Protein AF-A0A3C0BF32-F1 (afdb_monomer_lite)

pLDDT: mean 96.32, std 3.52, range [63.53, 98.88]

Radius of gyration: 16.9 Å; chains: 1; bounding box: 41×37×44 Å

Secondary structure (DSSP, 8-state):
---SS--------TT--HHHHHHHHHHHHHHHHHHHHSSSEEEETTEEEE-PSSPEEEEHHHHHHHHH----TT--HHHHHHHHHHHT----TT--HHHHHHHHHHHHTGGG--S-EEEE--BGGG-TTSPBPSS-TTBBS-EEEE-

Sequence (147 aa):
THNPEFTVMEIYVAYKDYFWMMDFTEEMLERVALGLHHKTDLKVGDKMIDFKRPFRRLTMIDAIRDYAGVDITGKSEDELREICRQQGVDTDPSMGKGKLIDALFGEKCEDHLIQPTFIYDYPIEMSPLCKRHRSNPELTERFELFV

Foldseek 3Di:
DDDPDDDDDDDDDPPDFLVVVLVVVLVVQQCVCCVPPVAQFDDDPNDTEGSDDDAAEDELQRLCCVFVVDGCPPDAQVRLVVSCVVSVFDDDPPDHPQNSSVSSCVVGGQVVQRYWYKHFFGACVVCVPFDQDPPDNRTGRDIDIHD

Structure (mmCIF, N/CA/C/O backbone):
data_AF-A0A3C0BF32-F1
#
_entry.id   AF-A0A3C0BF32-F1
#
loop_
_atom_site.group_PDB
_atom_site.id
_atom_site.type_symbol
_atom_site.label_atom_id
_atom_site.label_alt_id
_atom_site.label_comp_id
_atom_site.label_asym_id
_atom_site.label_entity_id
_atom_site.label_seq_id
_atom_site.pdbx_PDB_ins_code
_atom_site.Cartn_x
_atom_site.Cartn_y
_atom_site.Cartn_z
_atom_site.occupancy
_atom_site.B_iso_or_equiv
_atom_site.auth_seq_id
_atom_site.auth_comp_id
_atom_site.auth_asym_id
_atom_site.auth_atom_id
_atom_site.pdbx_PDB_model_num
ATOM 1 N N . THR A 1 1 ? 0.205 -19.029 -2.542 1.00 63.53 1 THR A N 1
ATOM 2 C CA . THR A 1 1 ? 1.500 -18.742 -3.202 1.00 63.53 1 THR A CA 1
ATOM 3 C C . THR A 1 1 ? 2.653 -18.585 -2.210 1.00 63.53 1 THR A C 1
ATOM 5 O O . THR A 1 1 ? 3.669 -18.005 -2.563 1.00 63.53 1 THR A O 1
ATOM 8 N N . HIS A 1 2 ? 2.570 -19.140 -0.994 1.00 86.25 2 HIS A N 1
ATOM 9 C CA . HIS A 1 2 ? 3.580 -18.896 0.041 1.00 86.25 2 HIS A CA 1
ATOM 10 C C . HIS A 1 2 ? 4.629 -20.011 0.077 1.00 86.25 2 HIS A C 1
ATOM 12 O O . HIS A 1 2 ? 4.278 -21.185 0.184 1.00 86.25 2 HIS A O 1
ATOM 18 N N . ASN A 1 3 ? 5.902 -19.625 -0.006 1.00 92.25 3 ASN A N 1
ATOM 19 C CA . ASN A 1 3 ? 7.060 -20.482 0.230 1.00 92.25 3 ASN A CA 1
ATOM 20 C C . ASN A 1 3 ? 7.777 -19.953 1.487 1.00 92.25 3 ASN A C 1
ATOM 22 O O . ASN A 1 3 ? 7.962 -18.736 1.564 1.00 92.25 3 ASN A O 1
ATOM 26 N N . PRO A 1 4 ? 8.167 -20.798 2.465 1.00 95.19 4 PRO A N 1
ATOM 27 C CA . PRO A 1 4 ? 8.899 -20.338 3.649 1.00 95.19 4 PRO A CA 1
ATOM 28 C C . PRO A 1 4 ? 10.171 -19.545 3.327 1.00 95.19 4 PRO A C 1
ATOM 30 O O . PRO A 1 4 ? 10.575 -18.688 4.106 1.00 95.19 4 PRO A O 1
ATOM 33 N N . GLU A 1 5 ? 10.770 -19.808 2.166 1.00 95.81 5 GLU A N 1
ATOM 34 C CA . GLU A 1 5 ? 11.909 -19.066 1.636 1.00 95.81 5 GLU A CA 1
ATOM 35 C C . GLU A 1 5 ? 11.504 -18.320 0.360 1.00 95.81 5 GLU A C 1
ATOM 37 O O . GLU A 1 5 ? 10.971 -18.904 -0.589 1.00 95.81 5 GLU A O 1
ATOM 42 N N . PHE A 1 6 ? 11.770 -17.017 0.329 1.00 96.81 6 PHE A N 1
ATOM 43 C CA . PHE A 1 6 ? 11.495 -16.141 -0.805 1.00 96.81 6 PHE A CA 1
ATOM 44 C C . PHE A 1 6 ? 12.542 -15.024 -0.877 1.00 96.81 6 PHE A C 1
ATOM 46 O O . PHE A 1 6 ? 13.264 -14.761 0.085 1.00 96.81 6 PHE A O 1
ATOM 53 N N . THR A 1 7 ? 12.660 -14.385 -2.040 1.00 96.62 7 THR A N 1
ATOM 54 C CA . THR A 1 7 ? 13.632 -13.309 -2.277 1.00 96.62 7 THR A CA 1
ATOM 55 C C . THR A 1 7 ? 12.942 -11.953 -2.224 1.00 96.62 7 THR A C 1
ATOM 57 O O . THR A 1 7 ? 11.918 -11.756 -2.872 1.00 96.62 7 THR A O 1
ATOM 60 N N . VAL A 1 8 ? 13.532 -11.012 -1.483 1.00 97.31 8 VAL A N 1
ATOM 61 C CA . VAL A 1 8 ? 13.039 -9.637 -1.323 1.00 97.31 8 VAL A CA 1
ATOM 62 C C . VAL A 1 8 ? 14.156 -8.652 -1.648 1.00 97.31 8 VAL A C 1
ATOM 64 O O . VAL A 1 8 ? 15.323 -8.907 -1.350 1.00 97.31 8 VAL A O 1
ATOM 67 N N . MET A 1 9 ? 13.789 -7.519 -2.245 1.00 96.69 9 MET A N 1
ATOM 68 C CA . MET A 1 9 ? 14.656 -6.351 -2.372 1.00 96.69 9 MET A CA 1
ATOM 69 C C . MET A 1 9 ? 14.246 -5.308 -1.329 1.00 96.69 9 MET A C 1
ATOM 71 O O . MET A 1 9 ? 13.112 -4.837 -1.350 1.00 96.69 9 MET A O 1
ATOM 75 N N . GLU A 1 10 ? 15.181 -4.903 -0.470 1.00 97.75 10 GLU A N 1
ATOM 76 C CA . GLU A 1 10 ? 15.019 -3.743 0.411 1.00 97.75 10 GLU A CA 1
ATOM 77 C C . GLU A 1 10 ? 15.901 -2.581 -0.061 1.00 97.75 10 GLU A C 1
ATOM 79 O O . GLU A 1 10 ? 17.057 -2.774 -0.444 1.00 97.75 10 GLU A O 1
ATOM 84 N N . ILE A 1 11 ? 15.363 -1.360 -0.018 1.00 97.69 11 ILE A N 1
ATOM 85 C CA . ILE A 1 11 ? 16.078 -0.132 -0.376 1.00 97.69 11 ILE A CA 1
ATOM 86 C C . ILE A 1 11 ? 15.731 0.991 0.602 1.00 97.69 11 ILE A C 1
ATOM 88 O O . ILE A 1 11 ? 14.575 1.188 0.964 1.00 97.69 11 ILE A O 1
ATOM 92 N N . TYR A 1 12 ? 16.748 1.762 0.991 1.00 97.75 12 TYR A N 1
ATOM 93 C CA . TYR A 1 12 ? 16.612 2.947 1.834 1.00 97.75 12 TYR A CA 1
ATOM 94 C C . TYR A 1 12 ? 17.346 4.115 1.182 1.00 97.75 12 TYR A C 1
ATOM 96 O O . TYR A 1 12 ? 18.502 3.983 0.778 1.00 97.75 12 TYR A O 1
ATOM 104 N N . VAL A 1 13 ? 16.691 5.275 1.098 1.00 98.19 13 VAL A N 1
ATOM 105 C CA . VAL A 1 13 ? 17.282 6.487 0.517 1.00 98.19 13 VAL A CA 1
ATOM 106 C C . VAL A 1 13 ? 17.069 7.654 1.469 1.00 98.19 13 VAL A C 1
ATOM 108 O O . VAL A 1 13 ? 15.939 8.042 1.763 1.00 98.19 13 VAL A O 1
ATOM 111 N N . ALA A 1 14 ? 18.170 8.221 1.960 1.00 98.25 14 ALA A N 1
ATOM 112 C CA . ALA A 1 14 ? 18.123 9.379 2.842 1.00 98.25 14 ALA A CA 1
ATOM 113 C C . ALA A 1 14 ? 17.481 10.589 2.140 1.00 98.25 14 ALA A C 1
ATOM 115 O O . ALA A 1 14 ? 17.653 10.793 0.937 1.00 98.25 14 ALA A O 1
ATOM 116 N N . TYR A 1 15 ? 16.781 11.419 2.917 1.00 97.44 15 TYR A N 1
ATOM 117 C CA . TYR A 1 15 ? 16.129 12.655 2.456 1.00 97.44 15 TYR A CA 1
ATOM 118 C C . TYR A 1 15 ? 15.003 12.459 1.424 1.00 97.44 15 TYR A C 1
ATOM 120 O O . TYR A 1 15 ? 14.650 13.408 0.722 1.00 97.44 15 TYR A O 1
ATOM 128 N N . LYS A 1 16 ? 14.436 11.250 1.324 1.00 98.12 16 LYS A N 1
ATOM 129 C CA . LYS A 1 16 ? 13.292 10.926 0.460 1.00 98.12 1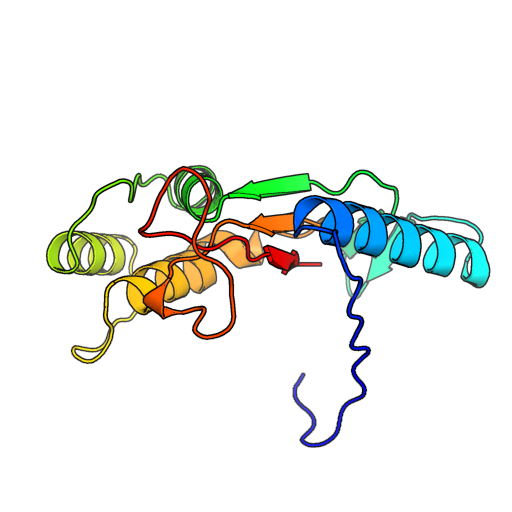6 LYS A CA 1
ATOM 130 C C . LYS A 1 16 ? 12.085 10.482 1.279 1.00 98.12 16 LYS A C 1
ATOM 132 O O . LYS A 1 16 ? 12.237 10.007 2.402 1.00 98.12 16 LYS A O 1
ATOM 137 N N . ASP A 1 17 ? 10.897 10.679 0.716 1.00 97.81 17 ASP A N 1
ATOM 138 C CA . ASP A 1 17 ? 9.627 10.248 1.296 1.00 97.81 17 ASP A CA 1
ATOM 139 C C . ASP A 1 17 ? 8.981 9.129 0.465 1.00 97.81 17 ASP A C 1
ATOM 141 O O . ASP A 1 17 ? 9.535 8.647 -0.527 1.00 97.81 17 ASP A O 1
ATOM 145 N N . TYR A 1 18 ? 7.809 8.684 0.910 1.00 98.06 18 TYR A N 1
ATOM 146 C CA . TYR A 1 18 ? 7.085 7.578 0.298 1.00 98.06 18 TYR A CA 1
ATOM 147 C C . TYR A 1 18 ? 6.582 7.883 -1.122 1.00 98.06 18 TYR A C 1
ATOM 149 O O . TYR A 1 18 ? 6.490 6.964 -1.929 1.00 98.06 18 TYR A O 1
ATOM 157 N N . PHE A 1 19 ? 6.335 9.153 -1.473 1.00 98.31 19 PHE A N 1
ATOM 158 C CA . PHE A 1 19 ? 6.003 9.533 -2.849 1.00 98.31 19 PHE A CA 1
ATOM 159 C C . PHE A 1 19 ? 7.177 9.291 -3.786 1.00 98.31 19 PHE A C 1
ATOM 161 O O . PHE A 1 19 ? 7.000 8.682 -4.838 1.00 98.31 19 PHE A O 1
ATOM 168 N N . TRP A 1 20 ? 8.385 9.675 -3.368 1.00 98.56 20 TRP A N 1
ATOM 169 C CA . TRP A 1 20 ? 9.586 9.351 -4.133 1.00 98.56 20 TRP A CA 1
ATOM 170 C C . TRP A 1 20 ? 9.790 7.834 -4.253 1.00 98.56 20 TRP A C 1
ATOM 172 O O . TRP A 1 20 ? 10.214 7.359 -5.301 1.00 98.56 20 TRP A O 1
ATOM 182 N N . MET A 1 21 ? 9.478 7.060 -3.206 1.00 98.56 21 MET A N 1
ATOM 183 C CA . MET A 1 21 ? 9.554 5.593 -3.272 1.00 98.56 21 MET A CA 1
ATOM 184 C C . MET A 1 21 ? 8.533 4.980 -4.230 1.00 98.56 21 MET A C 1
ATOM 186 O O . MET A 1 21 ? 8.868 4.009 -4.909 1.00 98.56 21 MET A O 1
ATOM 190 N N . MET A 1 22 ? 7.329 5.547 -4.338 1.00 98.75 22 MET A N 1
ATOM 191 C CA . MET A 1 22 ? 6.353 5.144 -5.354 1.00 98.75 22 MET A CA 1
ATOM 192 C C . MET A 1 22 ? 6.868 5.463 -6.765 1.00 98.75 22 MET A C 1
ATOM 194 O O . MET A 1 22 ? 6.881 4.564 -7.604 1.00 98.75 22 MET A O 1
ATOM 198 N N . ASP A 1 23 ? 7.387 6.680 -6.999 1.00 98.75 23 ASP A N 1
ATOM 199 C CA . ASP A 1 23 ? 7.994 7.079 -8.286 1.00 98.75 23 ASP A CA 1
ATOM 200 C C . ASP A 1 23 ? 9.158 6.142 -8.677 1.00 98.75 23 ASP A C 1
ATOM 202 O O . ASP A 1 23 ? 9.280 5.704 -9.822 1.00 98.75 23 ASP A O 1
ATOM 206 N N . PHE A 1 24 ? 10.024 5.812 -7.711 1.00 98.62 24 PHE A N 1
ATOM 207 C CA . PHE A 1 24 ? 11.148 4.899 -7.912 1.00 98.62 24 PHE A CA 1
ATOM 208 C C . PHE A 1 24 ? 10.671 3.486 -8.261 1.00 98.62 24 PHE A C 1
ATOM 210 O O . PHE A 1 24 ? 11.195 2.870 -9.190 1.00 98.62 24 PHE A O 1
ATOM 217 N N . THR A 1 25 ? 9.680 2.975 -7.527 1.00 98.62 25 THR A N 1
ATOM 218 C CA . THR A 1 25 ? 9.146 1.621 -7.719 1.00 98.62 25 THR A CA 1
ATOM 219 C C . THR A 1 25 ? 8.530 1.454 -9.106 1.00 98.62 25 THR A C 1
ATOM 221 O O . THR A 1 25 ? 8.871 0.500 -9.805 1.00 98.62 25 THR A O 1
ATOM 224 N N . GLU A 1 26 ? 7.668 2.381 -9.536 1.00 98.69 26 GLU A N 1
ATOM 225 C CA . GLU A 1 26 ? 7.014 2.286 -10.850 1.00 98.69 26 GLU A CA 1
ATOM 226 C C . GLU A 1 26 ? 8.007 2.456 -12.008 1.00 98.69 26 GLU A C 1
ATOM 228 O O . GLU A 1 26 ? 7.930 1.730 -12.997 1.00 98.69 26 GLU A O 1
ATOM 233 N N . GLU A 1 27 ? 9.000 3.344 -11.873 1.00 98.75 27 GLU A N 1
ATOM 234 C CA . GLU A 1 27 ? 10.057 3.486 -12.877 1.00 98.75 27 GLU A CA 1
ATOM 235 C C . GLU A 1 27 ? 10.935 2.232 -12.971 1.00 98.75 27 GLU A C 1
ATOM 237 O O . GLU A 1 27 ? 11.309 1.812 -14.068 1.00 98.75 27 GLU A O 1
ATOM 242 N N . MET A 1 28 ? 11.276 1.627 -11.832 1.00 98.56 28 MET A N 1
ATOM 243 C CA . MET A 1 28 ? 12.075 0.406 -11.790 1.00 98.56 28 MET A CA 1
ATOM 244 C C . MET A 1 28 ? 11.339 -0.755 -12.469 1.00 98.56 28 MET A C 1
ATOM 246 O O . MET A 1 28 ? 11.923 -1.413 -13.332 1.00 98.56 28 MET A O 1
ATOM 250 N N . LEU A 1 29 ? 10.055 -0.956 -12.160 1.00 98.44 29 LEU A N 1
ATOM 251 C CA . LEU A 1 29 ? 9.245 -2.019 -12.761 1.00 98.44 29 LEU A CA 1
ATOM 252 C C . LEU A 1 29 ? 9.029 -1.811 -14.268 1.00 98.44 29 LEU A C 1
ATOM 254 O O . LEU A 1 29 ? 9.216 -2.755 -15.038 1.00 98.44 29 LEU A O 1
ATOM 258 N N . GLU A 1 30 ? 8.736 -0.582 -14.710 1.00 98.69 30 GLU A N 1
ATOM 259 C CA . GLU A 1 30 ? 8.630 -0.245 -16.138 1.00 98.69 30 GLU A CA 1
ATOM 260 C C . GLU A 1 30 ? 9.936 -0.569 -16.884 1.00 98.69 30 GLU A C 1
ATOM 262 O O . GLU A 1 30 ? 9.926 -1.205 -17.943 1.00 98.69 30 GLU A O 1
ATOM 267 N N . ARG A 1 31 ? 11.089 -0.179 -16.321 1.00 98.69 31 ARG A N 1
ATOM 268 C CA . ARG A 1 31 ? 12.405 -0.443 -16.924 1.00 98.69 31 ARG A CA 1
ATOM 269 C C . ARG A 1 31 ? 12.724 -1.931 -17.005 1.00 98.69 31 ARG A C 1
ATOM 271 O O . ARG A 1 31 ? 13.306 -2.356 -18.002 1.00 98.69 31 ARG A O 1
ATOM 278 N N . VAL A 1 32 ? 12.359 -2.720 -15.995 1.00 98.38 32 VAL A N 1
ATOM 279 C CA . VAL A 1 32 ? 12.535 -4.181 -16.023 1.00 98.38 32 VAL A CA 1
ATOM 280 C C . VAL A 1 32 ? 11.672 -4.801 -17.123 1.00 98.38 32 VAL A C 1
ATOM 282 O O . VAL A 1 32 ? 12.189 -5.583 -17.923 1.00 98.38 32 VAL A O 1
ATOM 285 N N . ALA A 1 33 ? 10.399 -4.405 -17.230 1.00 98.50 33 ALA A N 1
ATOM 286 C CA . ALA A 1 33 ? 9.505 -4.882 -18.285 1.00 98.50 33 ALA A CA 1
ATOM 287 C C . ALA A 1 33 ? 10.056 -4.556 -19.685 1.00 98.50 33 ALA A C 1
ATOM 289 O O . ALA A 1 33 ? 10.202 -5.447 -20.525 1.00 98.50 33 ALA A O 1
ATOM 290 N N . LEU A 1 34 ? 10.470 -3.307 -19.917 1.00 98.62 34 LEU A N 1
ATOM 291 C CA . LEU A 1 34 ? 11.077 -2.882 -21.181 1.00 98.62 34 LEU A CA 1
ATOM 292 C C . LEU A 1 34 ? 12.409 -3.591 -21.470 1.00 98.62 34 LEU A C 1
ATOM 294 O O . LEU A 1 34 ? 12.669 -3.963 -22.615 1.00 98.62 34 LEU A O 1
ATOM 298 N N . GLY A 1 35 ? 13.250 -3.784 -20.454 1.00 98.62 35 GLY A N 1
ATOM 299 C CA . GLY A 1 35 ? 14.560 -4.418 -20.596 1.00 98.62 35 GLY A CA 1
ATOM 300 C C . GLY A 1 35 ? 14.484 -5.903 -20.949 1.00 98.62 35 GLY A C 1
ATOM 301 O O . GLY A 1 35 ? 15.318 -6.385 -21.712 1.00 98.62 35 GLY A O 1
ATOM 302 N N . LEU A 1 36 ? 13.481 -6.616 -20.429 1.00 98.25 36 LEU A N 1
ATOM 303 C CA . LEU A 1 36 ? 13.305 -8.056 -20.646 1.00 98.25 36 LEU A CA 1
ATOM 304 C C . LEU A 1 36 ? 12.365 -8.391 -21.811 1.00 98.25 36 LEU A C 1
ATOM 306 O O . LEU A 1 36 ? 12.553 -9.410 -22.473 1.00 98.25 36 LEU A O 1
ATOM 310 N N . HIS A 1 37 ? 11.347 -7.561 -22.055 1.00 98.06 37 HIS A N 1
ATOM 311 C CA . HIS A 1 37 ? 10.256 -7.871 -22.985 1.00 98.06 37 HIS A CA 1
ATOM 312 C C . HIS A 1 37 ? 10.064 -6.838 -24.101 1.00 98.06 37 HIS A C 1
ATOM 314 O O . HIS A 1 37 ? 9.252 -7.072 -24.995 1.00 98.06 37 HIS A O 1
ATOM 320 N N . HIS A 1 38 ? 10.783 -5.711 -24.072 1.00 98.06 38 HIS A N 1
ATOM 321 C CA . HIS A 1 38 ? 10.668 -4.609 -25.042 1.00 98.06 38 HIS A CA 1
ATOM 322 C C . HIS A 1 38 ? 9.275 -3.959 -25.129 1.00 98.06 38 HIS A C 1
ATOM 324 O O . HIS A 1 38 ? 8.983 -3.241 -26.085 1.00 98.06 38 HIS A O 1
ATOM 330 N N . LYS A 1 39 ? 8.421 -4.194 -24.129 1.00 98.31 39 LYS A N 1
ATOM 331 C CA . LYS A 1 39 ? 7.073 -3.634 -23.982 1.00 98.31 39 LYS A CA 1
ATOM 332 C C . LYS A 1 39 ? 6.644 -3.668 -22.514 1.00 98.31 39 LYS A C 1
ATOM 334 O O . LYS A 1 39 ? 7.312 -4.305 -21.701 1.00 98.31 39 LYS A O 1
ATOM 339 N N . THR A 1 40 ? 5.539 -3.005 -22.188 1.00 98.44 40 THR A N 1
ATOM 340 C CA . THR A 1 40 ? 5.012 -2.910 -20.816 1.00 98.44 40 THR A CA 1
ATOM 341 C C . THR A 1 40 ? 3.728 -3.710 -20.599 1.00 98.44 40 THR A C 1
ATOM 343 O O . THR A 1 40 ? 3.431 -4.058 -19.461 1.00 98.44 40 THR A O 1
ATOM 346 N N . ASP A 1 41 ? 3.009 -4.073 -21.666 1.00 98.06 41 ASP A N 1
ATOM 347 C CA . ASP A 1 41 ? 1.837 -4.949 -21.629 1.00 98.06 41 ASP A CA 1
ATOM 348 C C . ASP A 1 41 ? 2.254 -6.427 -21.543 1.00 98.06 41 ASP A C 1
ATOM 350 O O . ASP A 1 41 ? 2.697 -7.051 -22.515 1.00 98.06 41 ASP A O 1
ATOM 354 N N . LEU A 1 42 ? 2.111 -7.017 -20.361 1.00 98.06 42 LEU A N 1
ATOM 355 C CA . LEU A 1 42 ? 2.513 -8.390 -20.071 1.00 98.06 42 LEU A CA 1
ATOM 356 C C . LEU A 1 42 ? 1.311 -9.228 -19.639 1.00 98.06 42 LEU A C 1
ATOM 358 O O . LEU A 1 42 ? 0.375 -8.743 -19.006 1.00 98.06 42 LEU A O 1
ATOM 362 N N . LYS A 1 43 ? 1.336 -10.517 -19.983 1.00 97.75 43 LYS A N 1
ATOM 363 C CA . LYS A 1 43 ? 0.331 -11.470 -19.512 1.00 97.75 43 LYS A CA 1
ATOM 364 C C . LYS A 1 43 ? 0.757 -12.018 -18.150 1.00 97.75 43 LYS A C 1
ATOM 366 O O . LYS A 1 43 ? 1.791 -12.678 -18.068 1.00 97.75 43 LYS A O 1
ATOM 371 N N . VAL A 1 44 ? -0.051 -11.786 -17.118 1.00 95.44 44 VAL A N 1
ATOM 372 C CA . VAL A 1 44 ? 0.143 -12.301 -15.754 1.00 95.44 44 VAL A CA 1
ATOM 373 C C . VAL A 1 44 ? -1.060 -13.176 -15.416 1.00 95.44 44 VAL A C 1
ATOM 375 O O . VAL A 1 44 ? -2.186 -12.694 -15.326 1.00 95.44 44 VAL A O 1
ATOM 378 N N . GLY A 1 45 ? -0.844 -14.490 -15.321 1.00 93.12 45 GLY A N 1
ATOM 379 C CA . GLY A 1 45 ? -1.948 -15.449 -15.232 1.00 93.12 45 GLY A CA 1
ATOM 380 C C . GLY A 1 45 ? -2.876 -15.357 -16.451 1.00 93.12 45 GLY A C 1
ATOM 381 O O . GLY A 1 45 ? -2.454 -15.581 -17.590 1.00 93.12 45 GLY A O 1
ATOM 382 N N . ASP A 1 46 ? -4.145 -15.037 -16.214 1.00 95.31 46 ASP A N 1
ATOM 383 C CA . ASP A 1 46 ? -5.177 -14.818 -17.230 1.00 95.31 46 ASP A CA 1
ATOM 384 C C . ASP A 1 46 ? -5.384 -13.333 -17.594 1.00 95.31 46 ASP A C 1
ATOM 386 O O . ASP A 1 46 ? -6.118 -13.038 -18.540 1.00 95.31 46 ASP A O 1
ATOM 390 N N . LYS A 1 47 ? -4.720 -12.399 -16.900 1.00 96.81 47 LYS A N 1
ATOM 391 C CA . LYS A 1 47 ? -4.877 -10.950 -17.086 1.00 96.81 47 LYS A CA 1
ATOM 392 C C . LYS A 1 47 ? -3.779 -10.356 -17.969 1.00 96.81 47 LYS A C 1
ATOM 394 O O . LYS A 1 47 ? -2.646 -10.835 -18.003 1.00 96.81 47 LYS A O 1
ATOM 399 N N . MET A 1 48 ? -4.123 -9.276 -18.672 1.00 98.12 48 MET A N 1
ATOM 400 C CA . MET A 1 48 ? -3.157 -8.384 -19.321 1.00 98.12 48 MET A CA 1
ATOM 401 C C . MET A 1 48 ? -2.897 -7.189 -18.404 1.00 98.12 48 MET A C 1
ATOM 403 O O . MET A 1 48 ? -3.825 -6.441 -18.091 1.00 98.12 48 MET A O 1
ATOM 407 N N . ILE A 1 49 ? -1.648 -7.027 -17.983 1.00 98.56 49 ILE A N 1
ATOM 408 C CA . ILE A 1 49 ? -1.189 -6.001 -17.045 1.00 98.56 49 ILE A CA 1
ATOM 409 C C . ILE A 1 49 ? -0.256 -5.050 -17.786 1.00 98.56 49 ILE A C 1
ATOM 411 O O . ILE A 1 49 ? 0.669 -5.512 -18.454 1.00 98.56 49 ILE A O 1
ATOM 415 N N . ASP A 1 50 ? -0.492 -3.744 -17.684 1.00 98.44 50 ASP A N 1
ATOM 416 C CA . ASP A 1 50 ? 0.402 -2.732 -18.245 1.00 98.44 50 ASP A CA 1
ATOM 417 C C . ASP A 1 50 ? 1.285 -2.137 -17.142 1.00 98.44 50 ASP A C 1
ATOM 419 O O . ASP A 1 50 ? 0.809 -1.444 -16.246 1.00 98.44 50 ASP A O 1
ATOM 423 N N . PHE A 1 51 ? 2.590 -2.402 -17.215 1.00 98.56 51 PHE A N 1
ATOM 424 C CA . PHE A 1 51 ? 3.599 -1.845 -16.307 1.00 98.56 51 PHE A CA 1
ATOM 425 C C . PHE A 1 51 ? 4.095 -0.458 -16.737 1.00 98.56 51 PHE A C 1
ATOM 427 O O . PHE A 1 51 ? 5.116 0.019 -16.239 1.00 98.56 51 PHE A O 1
ATOM 434 N N . LYS A 1 52 ? 3.408 0.201 -17.673 1.00 98.44 52 LYS A N 1
ATOM 435 C CA . LYS A 1 52 ? 3.699 1.580 -18.050 1.00 98.44 52 LYS A CA 1
ATOM 436 C C . LYS A 1 52 ? 3.310 2.525 -16.919 1.00 98.44 52 LYS A C 1
ATOM 438 O O . LYS A 1 52 ? 2.173 2.521 -16.454 1.00 98.44 52 LYS A O 1
ATOM 443 N N . ARG A 1 53 ? 4.241 3.387 -16.517 1.00 97.25 53 ARG A N 1
ATOM 444 C CA . ARG A 1 53 ? 3.968 4.420 -15.508 1.00 97.25 53 ARG A CA 1
ATOM 445 C C . ARG A 1 53 ? 3.189 5.603 -16.120 1.00 97.25 53 ARG A C 1
ATOM 447 O O . ARG A 1 53 ? 3.308 5.855 -17.325 1.00 97.25 53 ARG A O 1
ATOM 454 N N . PRO A 1 54 ? 2.455 6.398 -15.321 1.00 98.44 54 PRO A N 1
ATOM 455 C CA . PRO A 1 54 ? 2.302 6.302 -13.867 1.00 98.44 54 PRO A CA 1
ATOM 456 C C . PRO A 1 54 ? 1.292 5.232 -13.438 1.00 98.44 54 PRO A C 1
ATOM 458 O O . PRO A 1 54 ? 0.247 5.066 -14.068 1.00 98.44 54 PRO A O 1
ATOM 461 N N . PHE A 1 55 ? 1.583 4.552 -12.332 1.00 98.69 55 PHE A N 1
ATOM 462 C CA . PHE A 1 55 ? 0.648 3.650 -11.666 1.00 98.69 55 PHE A CA 1
ATOM 463 C C . PHE A 1 55 ? -0.430 4.452 -10.943 1.00 98.69 55 PHE A C 1
ATOM 465 O O . PHE A 1 55 ? -0.215 5.590 -10.503 1.00 98.69 55 PHE A O 1
ATOM 472 N N . ARG A 1 56 ? -1.617 3.855 -10.800 1.00 98.44 56 ARG A N 1
ATOM 473 C CA . ARG A 1 56 ? -2.708 4.498 -10.063 1.00 98.44 56 ARG A CA 1
ATOM 474 C C . ARG A 1 56 ? -2.285 4.658 -8.603 1.00 98.44 56 ARG A C 1
ATOM 476 O O . ARG A 1 56 ? -1.726 3.741 -8.016 1.00 98.44 56 ARG A O 1
ATOM 483 N N . ARG A 1 57 ? -2.582 5.810 -8.003 1.00 98.62 57 ARG A N 1
ATOM 484 C CA . ARG A 1 57 ? -2.420 6.053 -6.562 1.00 98.62 57 ARG A CA 1
ATOM 485 C C . ARG A 1 57 ? -3.797 6.252 -5.960 1.00 98.62 57 ARG A C 1
ATOM 487 O O . ARG A 1 57 ? -4.566 7.064 -6.471 1.00 98.62 57 ARG A O 1
ATOM 494 N N . LEU A 1 58 ? -4.112 5.503 -4.915 1.00 98.31 58 LEU A N 1
ATOM 495 C CA . LEU A 1 58 ? -5.410 5.535 -4.253 1.00 98.31 58 LEU A CA 1
ATOM 496 C C . LEU A 1 58 ? -5.193 5.419 -2.745 1.00 98.31 58 LEU A C 1
ATOM 498 O O . LEU A 1 58 ? -4.450 4.550 -2.299 1.00 98.31 58 LEU A O 1
ATOM 502 N N . THR A 1 59 ? -5.795 6.298 -1.945 1.00 97.88 59 THR A N 1
ATOM 503 C CA . THR A 1 59 ? -5.697 6.130 -0.489 1.00 97.88 59 THR A CA 1
ATOM 504 C C . THR A 1 59 ? -6.498 4.901 -0.063 1.00 97.88 59 THR A C 1
ATOM 506 O O . THR A 1 59 ? -7.480 4.545 -0.715 1.00 97.88 59 THR A O 1
ATOM 509 N N . MET A 1 60 ? -6.126 4.261 1.045 1.00 96.75 60 MET A N 1
ATOM 510 C CA . MET A 1 60 ? -6.906 3.137 1.584 1.00 96.75 60 MET A CA 1
ATOM 511 C C . MET A 1 60 ? -8.368 3.530 1.869 1.00 96.75 60 MET A C 1
ATOM 513 O O . MET A 1 60 ? -9.288 2.766 1.587 1.00 96.75 60 MET A O 1
ATOM 517 N N . ILE A 1 61 ? -8.591 4.752 2.365 1.00 95.69 61 ILE A N 1
ATOM 518 C CA . ILE A 1 61 ? -9.934 5.293 2.619 1.00 95.69 61 ILE A CA 1
ATOM 519 C C . ILE A 1 61 ? -10.717 5.449 1.311 1.00 95.69 61 ILE A C 1
ATOM 521 O O . ILE A 1 61 ? -11.878 5.045 1.245 1.00 95.69 61 ILE A O 1
ATOM 525 N N . ASP A 1 62 ? -10.100 6.015 0.271 1.00 97.50 62 ASP A N 1
ATOM 526 C CA . ASP A 1 62 ? -10.766 6.201 -1.020 1.00 97.50 62 ASP A CA 1
ATOM 527 C C . ASP A 1 62 ? -11.020 4.862 -1.722 1.00 97.50 62 ASP A C 1
ATOM 529 O O . ASP A 1 62 ? -12.065 4.702 -2.337 1.00 97.50 62 ASP A O 1
ATOM 533 N N . ALA A 1 63 ? -10.138 3.869 -1.572 1.00 97.94 63 ALA A N 1
ATOM 534 C CA . ALA A 1 63 ? -10.368 2.521 -2.093 1.00 97.94 63 ALA A CA 1
ATOM 535 C C . ALA A 1 63 ? -11.616 1.875 -1.476 1.00 97.94 63 ALA A C 1
ATOM 537 O O . ALA A 1 63 ? -12.481 1.382 -2.198 1.00 97.94 63 ALA A O 1
ATOM 538 N N . ILE A 1 64 ? -11.747 1.940 -0.149 1.00 97.81 64 ILE A N 1
ATOM 539 C CA . ILE A 1 64 ? -12.931 1.438 0.560 1.00 97.81 64 ILE A CA 1
ATOM 540 C C . ILE A 1 64 ? -14.182 2.212 0.133 1.00 97.81 64 ILE A C 1
ATOM 542 O O . ILE A 1 64 ? -15.237 1.616 -0.088 1.00 97.81 64 ILE A O 1
ATOM 546 N N . ARG A 1 65 ? -14.076 3.531 -0.049 1.00 97.62 65 ARG A N 1
ATOM 547 C CA . ARG A 1 65 ? -15.195 4.343 -0.533 1.00 97.62 65 ARG A CA 1
ATOM 548 C C . ARG A 1 65 ? -15.629 3.940 -1.943 1.00 97.62 65 ARG A C 1
ATOM 550 O O . ARG A 1 65 ? -16.825 3.778 -2.171 1.00 97.62 65 ARG A O 1
ATOM 557 N N . ASP A 1 66 ? -14.678 3.766 -2.855 1.00 97.50 66 ASP A N 1
ATOM 558 C CA . ASP A 1 66 ? -14.925 3.462 -4.265 1.00 97.50 66 ASP A CA 1
ATOM 559 C C . ASP A 1 66 ? -15.495 2.049 -4.465 1.00 97.50 66 ASP A C 1
ATOM 561 O O . ASP A 1 66 ? -16.413 1.871 -5.266 1.00 97.50 66 ASP A O 1
ATOM 565 N N . TYR A 1 67 ? -14.965 1.049 -3.751 1.00 97.38 67 TYR A N 1
ATOM 566 C CA . TYR A 1 67 ? -15.289 -0.363 -3.997 1.00 97.38 67 TYR A CA 1
ATOM 567 C C . TYR A 1 67 ? -16.277 -0.965 -2.994 1.00 97.38 67 TYR A C 1
ATOM 569 O O . TYR A 1 67 ? -17.126 -1.762 -3.389 1.00 97.38 67 TYR A O 1
ATOM 577 N N . ALA A 1 68 ? -16.239 -0.555 -1.723 1.00 96.12 68 ALA A N 1
ATOM 578 C CA . ALA A 1 68 ? -17.189 -1.017 -0.705 1.00 96.12 68 ALA A CA 1
ATOM 579 C C . ALA A 1 68 ? -18.383 -0.059 -0.513 1.00 96.12 68 ALA A C 1
ATOM 581 O O . ALA A 1 68 ? -19.356 -0.406 0.160 1.00 96.12 68 ALA A O 1
ATOM 582 N N . GLY A 1 69 ? -18.329 1.149 -1.090 1.00 96.94 69 GLY A N 1
ATOM 583 C CA . GLY A 1 69 ? -19.422 2.125 -1.040 1.00 96.94 69 GLY A CA 1
ATOM 584 C C . GLY A 1 69 ? -19.652 2.745 0.342 1.00 96.94 69 GLY A C 1
ATOM 585 O O . GLY A 1 69 ? -20.741 3.257 0.608 1.00 96.94 69 GLY A O 1
ATOM 586 N N . VAL A 1 70 ? -18.659 2.685 1.236 1.00 96.88 70 VAL A N 1
ATOM 587 C CA . VAL A 1 70 ? -18.754 3.178 2.620 1.00 96.88 70 VAL A CA 1
ATOM 588 C C . VAL A 1 70 ? -17.639 4.166 2.936 1.00 96.88 70 VAL A C 1
ATOM 590 O O . VAL A 1 70 ? -16.501 3.997 2.511 1.00 96.88 70 VAL A O 1
ATOM 593 N N . ASP A 1 71 ? -17.957 5.204 3.710 1.00 95.69 71 ASP A N 1
ATOM 594 C CA . ASP A 1 71 ? -16.961 6.157 4.201 1.00 95.69 71 ASP A CA 1
ATOM 595 C C . ASP A 1 71 ? -16.572 5.833 5.645 1.00 95.69 71 ASP A C 1
ATOM 597 O O . ASP A 1 71 ? -17.395 5.875 6.565 1.00 95.69 71 ASP A O 1
ATOM 601 N N . ILE A 1 72 ? -15.293 5.520 5.831 1.00 94.88 72 ILE A N 1
ATOM 602 C CA . ILE A 1 72 ? -14.705 5.163 7.125 1.00 94.88 72 ILE A CA 1
ATOM 603 C C . ILE A 1 72 ? -14.017 6.349 7.818 1.00 94.88 72 ILE A C 1
ATOM 605 O O . ILE A 1 72 ? -13.452 6.204 8.905 1.00 94.88 72 ILE A O 1
ATOM 609 N N . THR A 1 73 ? -14.056 7.535 7.207 1.00 92.56 73 THR A N 1
ATOM 610 C CA . THR A 1 73 ? -13.385 8.730 7.724 1.00 92.56 73 THR A CA 1
ATOM 611 C C . THR A 1 73 ? -13.902 9.100 9.115 1.00 92.56 73 THR A C 1
ATOM 613 O O . THR A 1 73 ? -15.095 9.318 9.317 1.00 92.56 73 THR A O 1
ATOM 616 N N . GLY A 1 74 ? -12.994 9.178 10.094 1.00 90.25 74 GLY A N 1
ATOM 617 C CA . GLY A 1 74 ? -13.317 9.584 11.467 1.00 90.25 74 GLY A CA 1
ATOM 618 C C . GLY A 1 74 ? -14.173 8.589 12.257 1.00 90.25 74 GLY A C 1
ATOM 619 O O . GLY A 1 74 ? -14.614 8.924 13.354 1.00 90.25 74 GLY A O 1
ATOM 620 N N . LYS A 1 75 ? -14.405 7.379 11.733 1.00 94.94 75 LYS A N 1
ATOM 621 C CA . LYS A 1 75 ? -15.188 6.349 12.420 1.00 94.94 75 LYS A CA 1
ATOM 622 C C . LYS A 1 75 ? -14.463 5.804 13.647 1.00 94.94 75 LYS A C 1
ATOM 624 O O . LYS A 1 75 ? -13.240 5.630 13.642 1.00 94.94 75 LYS A O 1
ATOM 629 N N . SER A 1 76 ? -15.233 5.549 14.698 1.00 95.06 76 SER A N 1
ATOM 630 C CA . SER A 1 76 ? -14.792 4.811 15.882 1.00 95.06 76 SER A CA 1
ATOM 631 C C . SER A 1 76 ? -14.625 3.317 15.581 1.00 95.06 76 SER A C 1
ATOM 633 O O . SER A 1 76 ? -15.090 2.823 14.554 1.00 95.06 76 SER A O 1
ATOM 635 N N . GLU A 1 77 ? -13.962 2.582 16.477 1.00 95.00 77 GLU A N 1
ATOM 636 C CA . GLU A 1 77 ? -13.804 1.128 16.337 1.00 95.00 77 GLU A CA 1
ATOM 637 C C . GLU A 1 77 ? -15.160 0.403 16.279 1.00 95.00 77 GLU A C 1
ATOM 639 O O . GLU 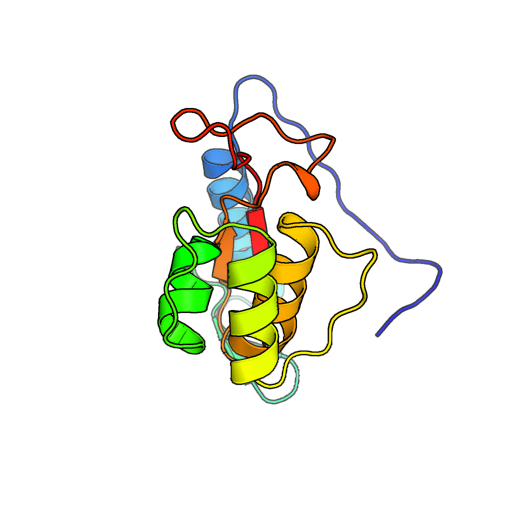A 1 77 ? -15.359 -0.45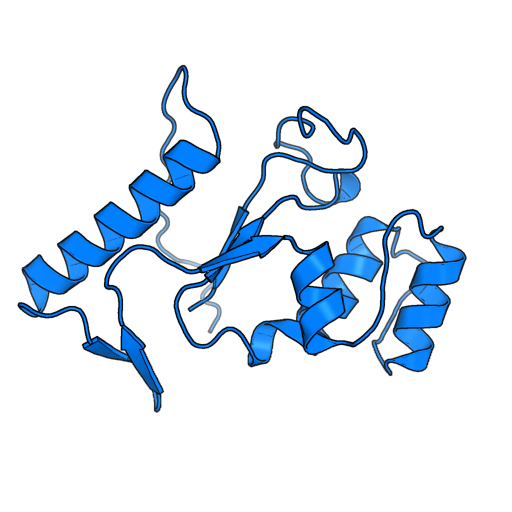0 15.416 1.00 95.00 77 GLU A O 1
ATOM 644 N N . ASP A 1 78 ? -16.116 0.792 17.129 1.00 96.44 78 ASP A N 1
ATOM 645 C CA . ASP A 1 78 ? -17.458 0.196 17.155 1.00 96.44 78 ASP A CA 1
ATOM 646 C C . ASP A 1 78 ? -18.222 0.441 15.844 1.00 96.44 78 ASP A C 1
ATOM 648 O O . ASP A 1 78 ? -18.853 -0.470 15.306 1.00 96.44 78 ASP A O 1
ATOM 652 N N . GLU A 1 79 ? -18.128 1.652 15.282 1.00 97.44 79 GLU A N 1
ATOM 653 C CA . GLU A 1 79 ? -18.726 1.961 13.979 1.00 97.44 79 GLU A CA 1
ATOM 654 C C . GLU A 1 79 ? -18.078 1.159 12.845 1.00 97.44 79 GLU A C 1
ATOM 656 O O . GLU A 1 79 ? -18.782 0.677 11.961 1.00 97.44 79 GLU A O 1
ATOM 661 N N . LEU A 1 80 ? -16.752 0.986 12.859 1.00 97.25 80 LEU A N 1
ATOM 662 C CA . LEU A 1 80 ? -16.054 0.171 11.859 1.00 97.25 80 LEU A CA 1
ATOM 663 C C . LEU A 1 80 ? -16.436 -1.300 11.959 1.00 97.25 80 LEU A C 1
ATOM 665 O O . LEU A 1 80 ? -16.622 -1.952 10.933 1.00 97.25 80 LEU A O 1
ATOM 669 N N . ARG A 1 81 ? -16.589 -1.820 13.178 1.00 97.38 81 ARG A N 1
ATOM 670 C CA . ARG A 1 81 ? -17.033 -3.195 13.413 1.00 97.38 81 ARG A CA 1
ATOM 671 C C . ARG A 1 81 ? -18.441 -3.417 12.864 1.00 97.38 81 ARG A C 1
ATOM 673 O O . ARG A 1 81 ? -18.699 -4.432 12.220 1.00 97.38 81 ARG A O 1
ATOM 680 N N . GLU A 1 82 ? -19.331 -2.447 13.052 1.00 97.56 82 GLU A N 1
ATOM 681 C CA . GLU A 1 82 ? -20.672 -2.478 12.468 1.00 97.56 82 GLU A CA 1
ATOM 682 C C . GLU A 1 82 ? -20.641 -2.392 10.933 1.00 97.56 82 GLU A C 1
ATOM 684 O O . GLU A 1 82 ? -21.350 -3.149 10.271 1.00 97.56 82 GLU A O 1
ATOM 689 N N . ILE A 1 83 ? -19.785 -1.543 10.351 1.00 97.81 83 ILE A N 1
ATOM 690 C CA . ILE A 1 83 ? -19.585 -1.478 8.893 1.00 97.81 83 ILE A CA 1
ATOM 691 C C . ILE A 1 83 ? -19.100 -2.830 8.354 1.00 97.81 83 ILE A C 1
ATOM 693 O O . ILE A 1 83 ? -19.672 -3.330 7.387 1.00 97.81 83 ILE A O 1
ATOM 697 N N . CYS A 1 84 ? -18.104 -3.453 8.991 1.00 97.81 84 CYS A N 1
ATOM 698 C CA . CYS A 1 84 ? -17.613 -4.779 8.603 1.00 97.81 84 CYS A CA 1
ATOM 699 C C . CYS A 1 84 ? -18.751 -5.806 8.619 1.00 97.81 84 CYS A C 1
ATOM 701 O O . CYS A 1 84 ? -18.966 -6.509 7.634 1.00 97.81 84 CYS A O 1
ATOM 703 N N . ARG A 1 85 ? -19.562 -5.818 9.684 1.00 97.00 85 ARG A N 1
ATOM 704 C CA . ARG A 1 85 ? -20.728 -6.704 9.803 1.00 97.00 85 ARG A CA 1
ATOM 705 C C . ARG A 1 85 ? -21.745 -6.492 8.677 1.00 97.00 85 ARG A C 1
ATOM 707 O O . ARG A 1 85 ? -22.256 -7.466 8.133 1.00 97.00 85 ARG A O 1
ATOM 714 N N . GLN A 1 86 ? -22.044 -5.243 8.318 1.00 97.06 86 GLN A N 1
ATOM 715 C CA . GLN A 1 86 ? -22.976 -4.915 7.227 1.00 97.06 86 GLN A CA 1
ATOM 716 C C . GLN A 1 86 ? -22.435 -5.312 5.851 1.00 97.06 86 GLN A C 1
ATOM 718 O O . GLN A 1 86 ? -23.201 -5.716 4.981 1.00 97.06 86 GLN A O 1
ATOM 723 N N . GLN A 1 87 ? -21.119 -5.222 5.674 1.00 96.81 87 GLN A N 1
ATOM 724 C CA . GLN A 1 87 ? -20.417 -5.635 4.463 1.00 96.81 87 GLN A CA 1
ATOM 725 C C . GLN A 1 87 ? -20.179 -7.155 4.411 1.00 96.81 87 GLN A C 1
ATOM 727 O O . GLN A 1 87 ? -19.734 -7.672 3.388 1.00 96.81 87 GLN A O 1
ATOM 732 N N . GLY A 1 88 ? -20.495 -7.891 5.481 1.00 96.50 88 GLY A N 1
ATOM 733 C CA . GLY A 1 88 ? -20.253 -9.330 5.574 1.00 96.50 88 GLY A CA 1
ATOM 734 C C . GLY A 1 88 ? -18.767 -9.683 5.640 1.00 96.50 88 GLY A C 1
ATOM 735 O O . GLY A 1 88 ? -18.379 -10.676 5.041 1.00 96.50 88 GLY A O 1
ATOM 736 N N . VAL A 1 89 ? -17.971 -8.838 6.300 1.00 97.31 89 VAL A N 1
ATOM 737 C CA . VAL A 1 89 ? -16.542 -9.036 6.580 1.00 97.31 89 VAL A CA 1
ATOM 738 C C . VAL A 1 89 ? -16.387 -9.658 7.959 1.00 97.31 89 VAL A C 1
ATOM 740 O O . VAL A 1 89 ? -16.968 -9.162 8.935 1.00 97.31 89 VAL A O 1
ATOM 743 N N . ASP A 1 90 ? -15.597 -10.722 8.048 1.00 94.06 90 ASP A N 1
ATOM 744 C CA . ASP A 1 90 ? -15.377 -11.425 9.309 1.00 94.06 90 ASP A CA 1
ATOM 745 C C . ASP A 1 90 ? -14.483 -10.601 10.249 1.00 94.06 90 ASP A C 1
ATOM 747 O O . ASP A 1 90 ? -13.449 -10.056 9.862 1.00 94.06 90 ASP A O 1
ATOM 751 N N . THR A 1 91 ? -14.878 -10.503 11.524 1.00 95.19 91 THR A N 1
ATOM 752 C CA . THR A 1 91 ? -14.117 -9.760 12.543 1.00 95.19 91 THR A CA 1
ATOM 753 C C . THR A 1 91 ? -14.022 -10.528 13.857 1.00 95.19 91 THR A C 1
ATOM 755 O O . THR A 1 91 ? -14.918 -11.290 14.216 1.00 95.19 91 THR A O 1
ATOM 758 N N . ASP A 1 92 ? -12.945 -10.287 14.606 1.00 92.06 92 ASP A N 1
ATOM 759 C CA . ASP A 1 92 ? -12.703 -10.836 15.945 1.00 92.06 92 ASP A CA 1
ATOM 760 C C . ASP A 1 92 ? -12.629 -9.705 16.998 1.00 92.06 92 ASP A C 1
ATOM 762 O O . ASP A 1 92 ? -12.217 -8.583 16.666 1.00 92.06 92 ASP A O 1
ATOM 766 N N . PRO A 1 93 ? -13.010 -9.939 18.272 1.00 92.81 93 PRO A N 1
ATOM 767 C CA . PRO A 1 93 ? -12.951 -8.920 19.324 1.00 92.81 93 PRO A CA 1
ATOM 768 C C . PRO A 1 93 ? -11.554 -8.343 19.600 1.00 92.81 93 PRO A C 1
ATOM 770 O O . PRO A 1 93 ? -11.455 -7.258 20.160 1.00 92.81 93 PRO A O 1
ATOM 773 N N . SER A 1 94 ? -10.475 -9.031 19.217 1.00 93.31 94 SER A N 1
ATOM 774 C CA . SER A 1 94 ? -9.097 -8.533 19.349 1.00 93.31 94 SER A CA 1
ATOM 775 C C . SER A 1 94 ? -8.677 -7.557 18.243 1.00 93.31 94 SER A C 1
ATOM 777 O O . SER A 1 94 ? -7.585 -6.983 18.305 1.00 93.31 94 SER A O 1
ATOM 779 N N . MET A 1 95 ? -9.499 -7.381 17.204 1.00 93.94 95 MET A N 1
ATOM 780 C CA . MET A 1 95 ? -9.207 -6.467 16.103 1.00 93.94 95 MET A CA 1
ATOM 781 C C . MET A 1 95 ? -9.490 -5.028 16.523 1.00 93.94 95 MET A C 1
ATOM 783 O O . MET A 1 95 ? -10.650 -4.666 16.704 1.00 93.94 95 MET A O 1
ATOM 787 N N . GLY A 1 96 ? -8.426 -4.230 16.632 1.00 92.94 96 GLY A N 1
ATOM 788 C CA . GLY A 1 96 ? -8.516 -2.775 16.758 1.00 92.94 96 GLY A CA 1
ATOM 789 C C . GLY A 1 96 ? -8.841 -2.081 15.431 1.00 92.94 96 GLY A C 1
ATOM 790 O O . GLY A 1 96 ? -8.949 -2.729 14.381 1.00 92.94 96 GLY A O 1
ATOM 791 N N . LYS A 1 97 ? -8.938 -0.746 15.471 1.00 93.25 97 LYS A N 1
ATOM 792 C CA . LYS A 1 97 ? -9.321 0.125 14.344 1.00 93.25 97 LYS A CA 1
ATOM 793 C C . LYS A 1 97 ? -8.581 -0.211 13.046 1.00 93.25 97 LYS A C 1
ATOM 795 O O . LYS A 1 97 ? -9.218 -0.397 12.011 1.00 93.25 97 LYS A O 1
ATOM 800 N N . GLY A 1 98 ? -7.252 -0.322 13.098 1.00 93.00 98 GLY A N 1
ATOM 801 C CA . GLY A 1 98 ? -6.435 -0.605 11.915 1.00 93.00 98 GLY A CA 1
ATOM 802 C C . GLY A 1 98 ? -6.762 -1.955 11.275 1.00 93.00 98 GLY A C 1
ATOM 803 O O . GLY A 1 98 ? -6.985 -2.024 10.073 1.00 93.00 98 GLY A O 1
ATOM 804 N N . LYS A 1 99 ? -6.879 -3.016 12.083 1.00 94.31 99 LYS A N 1
ATOM 805 C CA . LYS A 1 99 ? -7.191 -4.367 11.586 1.00 94.31 99 LYS A CA 1
ATOM 806 C C . LYS A 1 99 ? -8.587 -4.473 10.973 1.00 94.31 99 LYS A C 1
ATOM 808 O O . LYS A 1 99 ? -8.764 -5.229 10.028 1.00 94.31 99 LYS A O 1
ATOM 813 N N . LEU A 1 100 ? -9.571 -3.747 11.503 1.00 96.69 100 LEU A N 1
ATOM 814 C CA . LEU A 1 100 ? -10.919 -3.714 10.923 1.00 96.69 100 LEU A CA 1
ATOM 815 C C . LEU A 1 100 ? -10.909 -3.067 9.532 1.00 96.69 100 LEU A C 1
ATOM 817 O O . LEU A 1 100 ? -11.532 -3.579 8.607 1.00 96.69 100 LEU A O 1
ATOM 821 N N . ILE A 1 101 ? -10.173 -1.961 9.380 1.00 96.19 101 ILE A N 1
ATOM 822 C CA . ILE A 1 101 ? -10.000 -1.280 8.090 1.00 96.19 101 ILE A CA 1
ATOM 823 C C . ILE A 1 101 ? -9.275 -2.194 7.093 1.00 96.19 101 ILE A C 1
ATOM 825 O O . ILE A 1 101 ? -9.709 -2.297 5.951 1.00 96.19 101 ILE A O 1
ATOM 829 N N . ASP A 1 102 ? -8.219 -2.878 7.537 1.00 94.75 102 ASP A N 1
ATOM 830 C CA . ASP A 1 102 ? -7.456 -3.839 6.733 1.00 94.75 102 ASP A CA 1
ATOM 831 C C . ASP A 1 102 ? -8.321 -4.996 6.231 1.00 94.75 102 ASP A C 1
ATOM 833 O O . ASP A 1 102 ? -8.345 -5.274 5.040 1.00 94.75 102 ASP A O 1
ATOM 837 N N . ALA A 1 103 ? -9.104 -5.620 7.116 1.00 95.88 103 ALA A N 1
ATOM 838 C CA . ALA A 1 103 ? -10.001 -6.711 6.742 1.00 95.88 103 ALA A CA 1
ATOM 839 C C . ALA A 1 103 ? -11.072 -6.256 5.740 1.00 95.88 103 ALA A C 1
ATOM 841 O O . ALA A 1 103 ? -11.336 -6.939 4.751 1.00 95.88 103 ALA A O 1
ATOM 842 N N . LEU A 1 104 ? -11.655 -5.072 5.958 1.00 97.50 104 LEU A N 1
ATOM 843 C CA . LEU A 1 104 ? -12.620 -4.487 5.030 1.00 97.50 104 LEU A CA 1
ATOM 844 C C . LEU A 1 104 ? -11.992 -4.201 3.661 1.00 97.50 104 LEU A C 1
ATOM 846 O O . LEU A 1 104 ? -12.613 -4.474 2.634 1.00 97.50 104 LEU A O 1
ATOM 850 N N . PHE A 1 105 ? -10.773 -3.660 3.638 1.00 97.56 105 PHE A N 1
ATOM 851 C CA . PHE A 1 105 ? -10.027 -3.433 2.407 1.00 97.56 105 PHE A CA 1
ATOM 852 C C . PHE A 1 105 ? -9.714 -4.758 1.693 1.00 97.56 105 PHE A C 1
ATOM 854 O O . PHE A 1 105 ? -10.049 -4.898 0.516 1.00 97.56 105 PHE A O 1
ATOM 861 N N . GLY A 1 106 ? -9.158 -5.736 2.409 1.00 95.69 106 GLY A N 1
ATOM 862 C CA . GLY A 1 106 ? -8.788 -7.045 1.879 1.00 95.69 106 GLY A CA 1
ATOM 863 C C . GLY A 1 106 ? -9.959 -7.752 1.203 1.00 95.69 106 GLY A C 1
ATOM 864 O O . GLY A 1 106 ? -9.864 -8.177 0.057 1.00 95.69 106 GLY A O 1
ATOM 865 N N . GLU A 1 107 ? -11.111 -7.801 1.871 1.00 96.56 107 GLU A N 1
ATOM 866 C CA . GLU A 1 107 ? -12.278 -8.501 1.331 1.00 96.56 107 GLU A CA 1
ATOM 867 C C . GLU A 1 107 ? -13.041 -7.735 0.244 1.00 96.56 107 GLU A C 1
ATOM 869 O O . G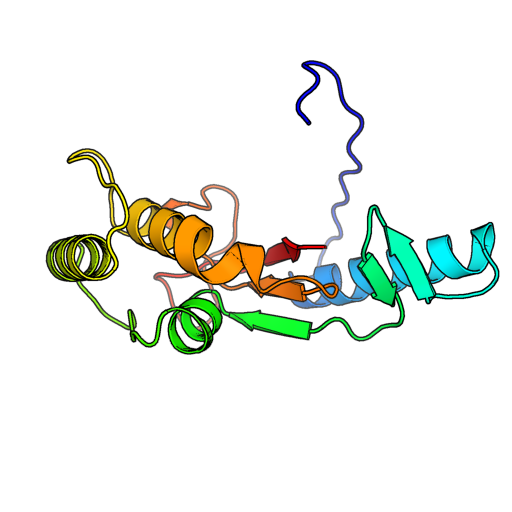LU A 1 107 ? -13.699 -8.362 -0.588 1.00 96.56 107 GLU A O 1
ATOM 874 N N . LYS A 1 108 ? -13.055 -6.395 0.280 1.00 97.38 108 LYS A N 1
ATOM 875 C CA . LYS A 1 108 ? -13.929 -5.594 -0.601 1.00 97.38 108 LYS A CA 1
ATOM 876 C C . LYS A 1 108 ? -13.202 -4.821 -1.686 1.00 97.38 108 LYS A C 1
ATOM 878 O O . LYS A 1 108 ? -13.864 -4.306 -2.581 1.00 97.38 108 LYS A O 1
ATOM 883 N N . CYS A 1 109 ? -11.883 -4.690 -1.607 1.00 97.31 109 CYS A N 1
ATOM 884 C CA . CYS A 1 109 ? -11.122 -3.813 -2.494 1.00 97.31 109 CYS A CA 1
ATOM 885 C C . CYS A 1 109 ? -10.067 -4.564 -3.309 1.00 97.31 109 CYS A C 1
ATOM 887 O O . CYS A 1 109 ? -9.945 -4.273 -4.498 1.00 97.31 109 CYS A O 1
ATOM 889 N N . GLU A 1 110 ? -9.320 -5.505 -2.716 1.00 94.69 110 GLU A N 1
ATOM 890 C CA . GLU A 1 110 ? -8.140 -6.117 -3.357 1.00 94.69 110 GLU A CA 1
ATOM 891 C C . GLU A 1 110 ? -8.440 -6.747 -4.723 1.00 94.69 110 GLU A C 1
ATOM 893 O O . GLU A 1 110 ? -7.733 -6.468 -5.691 1.00 94.69 110 GLU A O 1
ATOM 898 N N . ASP A 1 111 ? -9.543 -7.490 -4.849 1.00 94.88 111 ASP A N 1
ATOM 899 C CA . ASP A 1 111 ? -9.939 -8.160 -6.099 1.00 94.88 111 ASP A CA 1
ATOM 900 C C . ASP A 1 111 ? -10.203 -7.191 -7.271 1.00 94.88 111 ASP A C 1
ATOM 902 O O . ASP A 1 111 ? -10.200 -7.588 -8.442 1.00 94.88 111 ASP A O 1
ATOM 906 N N . HIS A 1 112 ? -10.430 -5.906 -6.986 1.00 96.25 112 HIS A N 1
ATOM 907 C CA . HIS A 1 112 ? -10.625 -4.874 -8.003 1.00 96.25 112 HIS A CA 1
ATOM 908 C C . HIS A 1 112 ? -9.303 -4.281 -8.520 1.00 96.25 112 HIS A C 1
ATOM 910 O O . HIS A 1 112 ? -9.289 -3.633 -9.573 1.00 96.25 112 HIS A O 1
ATOM 916 N N . LEU A 1 113 ? -8.187 -4.491 -7.816 1.00 97.06 113 LEU A N 1
ATOM 917 C CA . LEU A 1 113 ? -6.885 -3.880 -8.095 1.00 97.06 113 LEU A CA 1
ATOM 918 C C . LEU A 1 113 ? -6.073 -4.693 -9.112 1.00 97.06 113 LEU A C 1
ATOM 920 O O . LEU A 1 113 ? -4.987 -5.175 -8.824 1.00 97.06 113 LEU A O 1
ATOM 924 N N . ILE A 1 114 ? -6.612 -4.828 -10.328 1.00 97.31 114 ILE A N 1
ATOM 925 C CA . ILE A 1 114 ? -5.986 -5.629 -11.394 1.00 97.31 114 ILE A CA 1
ATOM 926 C C . ILE A 1 114 ? -4.780 -4.927 -12.030 1.00 97.31 114 ILE A C 1
ATOM 928 O O . ILE A 1 114 ? -3.802 -5.571 -12.378 1.00 97.31 114 ILE A O 1
ATOM 932 N N . GLN A 1 115 ? -4.862 -3.617 -12.275 1.00 98.44 115 GLN A N 1
ATOM 933 C CA . GLN A 1 115 ? -3.726 -2.858 -12.816 1.00 98.44 115 GLN A CA 1
ATOM 934 C C . GLN A 1 115 ? -2.845 -2.350 -11.672 1.00 98.44 115 GLN A C 1
ATOM 936 O O . GLN A 1 115 ? -3.395 -2.068 -10.600 1.00 98.44 115 GLN A O 1
ATOM 941 N N . PRO A 1 116 ? -1.532 -2.137 -11.903 1.00 98.56 116 PRO A N 1
ATOM 942 C CA . PRO A 1 116 ? -0.618 -1.689 -10.866 1.00 98.56 116 PRO A CA 1
ATOM 943 C C . PRO A 1 116 ? -1.150 -0.453 -10.143 1.00 98.56 116 PRO A C 1
ATOM 945 O O . PRO A 1 116 ? -1.341 0.616 -10.737 1.00 98.56 116 PRO A O 1
ATOM 948 N N . THR A 1 117 ? -1.439 -0.628 -8.856 1.00 98.81 117 THR A N 1
ATOM 949 C CA . THR A 1 117 ? -2.051 0.404 -8.021 1.00 98.81 117 THR A CA 1
ATOM 950 C C . THR A 1 117 ? -1.316 0.492 -6.695 1.00 98.81 117 THR A C 1
ATOM 952 O O . THR A 1 117 ? -1.229 -0.482 -5.949 1.00 98.81 117 THR A O 1
ATOM 955 N N . PHE A 1 118 ? -0.812 1.682 -6.388 1.00 98.88 118 PHE A N 1
ATOM 956 C CA . PHE A 1 118 ? -0.337 2.011 -5.059 1.00 98.88 118 PHE A CA 1
ATOM 957 C C . PHE A 1 118 ? -1.520 2.353 -4.162 1.00 98.88 118 PHE A C 1
ATOM 959 O O . PHE A 1 118 ? -2.207 3.357 -4.386 1.00 98.88 118 PHE A O 1
ATOM 966 N N . ILE A 1 119 ? -1.719 1.543 -3.130 1.00 98.62 119 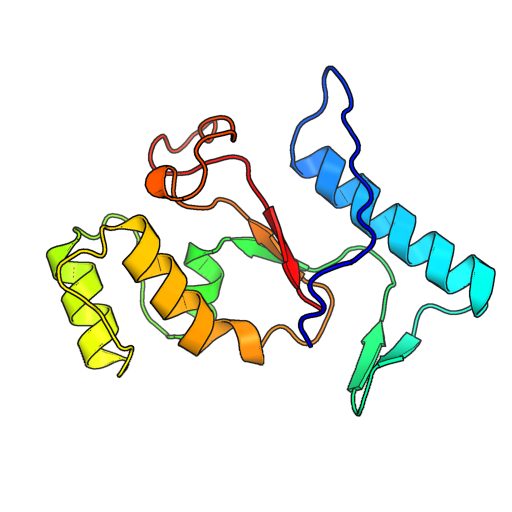ILE A N 1
ATOM 967 C CA . ILE A 1 119 ? -2.571 1.894 -2.000 1.00 98.62 119 ILE A CA 1
ATOM 968 C C . ILE A 1 119 ? -1.695 2.580 -0.971 1.00 98.62 119 ILE A C 1
ATOM 970 O O . ILE A 1 119 ? -0.602 2.097 -0.688 1.00 98.62 119 ILE A O 1
ATOM 974 N N . TYR A 1 120 ? -2.118 3.730 -0.451 1.00 98.12 120 TYR A N 1
ATOM 975 C CA . TYR A 1 120 ? -1.293 4.518 0.464 1.00 98.12 120 TYR A CA 1
ATOM 976 C C . TYR A 1 120 ? -2.093 5.182 1.593 1.00 98.12 120 TYR A C 1
ATOM 978 O O . TYR A 1 120 ? -3.325 5.154 1.605 1.00 98.12 120 TYR A O 1
ATOM 986 N N . ASP A 1 121 ? -1.363 5.751 2.555 1.00 97.06 121 ASP A N 1
ATOM 987 C CA . ASP A 1 121 ? -1.870 6.370 3.787 1.00 97.06 121 ASP A CA 1
ATOM 988 C C . ASP A 1 121 ? -2.580 5.378 4.730 1.00 97.06 121 ASP A C 1
ATOM 990 O O . ASP A 1 121 ? -3.752 5.523 5.074 1.00 97.06 121 ASP A O 1
ATOM 994 N N . TYR A 1 122 ? -1.843 4.355 5.176 1.00 96.25 122 TYR A N 1
ATOM 995 C CA . TYR A 1 122 ? -2.356 3.291 6.052 1.00 96.25 122 TYR A CA 1
ATOM 996 C C . TYR A 1 122 ? -2.550 3.757 7.504 1.00 96.25 122 TYR A C 1
ATOM 998 O O . TYR A 1 122 ? -1.775 4.598 7.983 1.00 96.25 122 TYR A O 1
ATOM 1006 N N . PRO A 1 123 ? -3.487 3.144 8.258 1.00 94.31 123 PRO A N 1
ATOM 1007 C CA . PRO A 1 123 ? -3.635 3.366 9.693 1.00 94.31 123 PRO A CA 1
ATOM 1008 C C . PRO A 1 123 ? -2.328 3.169 10.473 1.00 94.31 123 PRO A C 1
ATOM 1010 O O . PRO A 1 123 ? -1.560 2.231 10.231 1.00 94.31 123 PRO A O 1
ATOM 1013 N N . ILE A 1 124 ? -2.090 4.038 11.458 1.00 93.25 124 ILE A N 1
ATOM 1014 C CA . ILE A 1 124 ? -0.878 4.009 12.291 1.00 93.25 124 ILE A CA 1
ATOM 1015 C C . ILE A 1 124 ? -0.713 2.710 13.084 1.00 93.25 124 ILE A C 1
ATOM 1017 O O . ILE A 1 124 ? 0.403 2.216 13.226 1.00 93.25 124 ILE A O 1
ATOM 1021 N N . GLU A 1 125 ? -1.816 2.119 13.543 1.00 90.12 125 GLU A N 1
ATOM 1022 C CA . GLU A 1 125 ? -1.817 0.868 14.313 1.00 90.12 125 GLU A CA 1
ATOM 1023 C C . GLU A 1 125 ? -1.222 -0.315 13.538 1.00 90.12 125 GLU A C 1
ATOM 1025 O O . GLU A 1 125 ? -0.707 -1.252 14.141 1.00 90.12 125 GLU A O 1
ATOM 1030 N N . MET A 1 126 ? -1.260 -0.264 12.204 1.00 89.00 126 MET A N 1
ATOM 1031 C CA . MET A 1 126 ? -0.739 -1.319 11.331 1.00 89.00 126 MET A CA 1
ATOM 1032 C C . MET A 1 126 ? 0.710 -1.095 10.904 1.00 89.00 126 MET A C 1
ATOM 1034 O O . MET A 1 126 ? 1.289 -1.941 10.223 1.00 89.00 126 MET A O 1
ATOM 1038 N N . SER A 1 127 ? 1.285 0.061 11.233 1.00 93.44 127 SER A N 1
ATOM 1039 C CA . SER A 1 127 ? 2.482 0.569 10.562 1.00 93.44 127 SER A CA 1
ATOM 1040 C C . SER A 1 127 ? 3.529 1.030 11.586 1.00 93.44 127 SER A C 1
ATOM 1042 O O . SER A 1 127 ? 3.890 2.208 11.620 1.00 93.44 127 SER A O 1
ATOM 1044 N N . PRO A 1 128 ? 4.043 0.114 12.436 1.00 93.25 128 PRO A N 1
ATOM 1045 C CA . PRO A 1 128 ? 4.857 0.451 13.611 1.00 93.25 128 PRO A CA 1
ATOM 1046 C C . PRO A 1 128 ? 6.209 1.097 13.278 1.00 93.25 128 PRO A C 1
ATOM 1048 O O . PRO A 1 128 ? 6.798 1.762 14.126 1.00 93.25 128 PRO A O 1
ATOM 1051 N N . LEU A 1 129 ? 6.707 0.896 12.055 1.00 95.56 129 LEU A N 1
ATOM 1052 C CA . LEU A 1 129 ? 7.990 1.423 11.580 1.00 95.56 129 LEU A CA 1
ATOM 1053 C C . LEU A 1 129 ? 7.831 2.629 10.642 1.00 95.56 129 LEU A C 1
ATOM 1055 O O . LEU A 1 129 ? 8.825 3.198 10.194 1.00 95.56 129 LEU A O 1
ATOM 1059 N N . CYS A 1 130 ? 6.596 3.023 10.325 1.00 96.25 130 CYS A N 1
ATOM 1060 C CA . CYS A 1 130 ? 6.329 4.086 9.367 1.00 96.25 130 CYS A CA 1
ATOM 1061 C C . CYS A 1 130 ? 6.173 5.435 10.071 1.00 96.25 130 CYS A C 1
ATOM 1063 O O . CYS A 1 130 ? 5.609 5.555 11.160 1.00 96.25 130 CYS A O 1
ATOM 1065 N N . LYS A 1 131 ? 6.650 6.493 9.415 1.00 96.44 131 LYS A N 1
ATOM 1066 C CA . LYS A 1 131 ? 6.465 7.866 9.883 1.00 96.44 131 LYS A CA 1
ATOM 1067 C C . LYS A 1 131 ? 4.972 8.223 9.884 1.00 96.44 131 LYS A C 1
ATOM 1069 O O . LYS A 1 131 ? 4.252 7.899 8.941 1.00 96.44 131 LYS A O 1
ATOM 1074 N N . ARG A 1 132 ? 4.519 8.941 10.919 1.00 97.31 132 ARG A N 1
ATOM 1075 C CA . ARG A 1 132 ? 3.158 9.507 10.973 1.00 97.31 132 ARG A CA 1
ATOM 1076 C C . ARG A 1 132 ? 2.903 10.416 9.773 1.00 97.31 132 ARG A C 1
ATOM 1078 O O . ARG A 1 132 ? 3.784 11.189 9.388 1.00 97.31 132 ARG A O 1
ATOM 1085 N N . HIS A 1 133 ? 1.697 10.353 9.223 1.00 97.38 133 HIS A N 1
ATOM 1086 C CA . HIS A 1 133 ? 1.313 11.192 8.100 1.00 97.38 133 HIS A CA 1
ATOM 1087 C C . HIS A 1 133 ? 1.365 12.677 8.485 1.00 97.38 133 HIS A C 1
ATOM 1089 O O . HIS A 1 133 ? 0.958 13.078 9.578 1.00 97.38 133 HIS A O 1
ATOM 1095 N N . ARG A 1 134 ? 1.895 13.506 7.578 1.00 95.38 134 ARG A N 1
ATOM 1096 C CA . ARG A 1 134 ? 2.223 14.921 7.840 1.00 95.38 134 ARG A CA 1
ATOM 1097 C C . ARG A 1 134 ? 1.015 15.794 8.194 1.00 95.38 134 ARG A C 1
ATOM 1099 O O . ARG A 1 134 ? 1.187 16.830 8.829 1.00 95.38 134 ARG A O 1
ATOM 1106 N N . SER A 1 135 ? -0.184 15.377 7.786 1.00 94.81 135 SER A N 1
ATOM 1107 C CA . SER A 1 135 ? -1.432 16.132 7.978 1.00 94.81 135 SER A CA 1
ATOM 1108 C C . SER A 1 135 ? -2.510 15.376 8.755 1.00 94.81 135 SER A C 1
ATOM 1110 O O . SER A 1 135 ? -3.474 15.998 9.184 1.00 94.81 135 SER A O 1
ATOM 1112 N N . ASN A 1 136 ? -2.369 14.059 8.947 1.00 93.25 136 ASN A N 1
ATOM 1113 C CA . ASN A 1 136 ? -3.357 13.244 9.658 1.00 93.25 136 ASN A CA 1
ATOM 1114 C C . ASN A 1 136 ? -2.639 12.259 10.599 1.00 93.25 136 ASN A C 1
ATOM 1116 O O . ASN A 1 136 ? -2.110 11.259 10.124 1.00 93.25 136 ASN A O 1
ATOM 1120 N N . PRO A 1 137 ? -2.603 12.507 11.918 1.00 92.06 137 PRO A N 1
ATOM 1121 C CA . PRO A 1 137 ? -1.840 11.680 12.851 1.00 92.06 137 PRO A CA 1
ATOM 1122 C C . PRO A 1 137 ? -2.391 10.257 13.039 1.00 92.06 137 PRO A C 1
ATOM 1124 O O . PRO A 1 137 ? -1.687 9.436 13.625 1.00 92.06 137 PRO A O 1
ATOM 1127 N N . GLU A 1 138 ? -3.604 9.953 12.559 1.00 90.88 138 GLU A N 1
ATOM 1128 C CA . GLU A 1 138 ? -4.160 8.589 12.566 1.00 90.88 138 GLU A CA 1
ATOM 1129 C C . GLU A 1 138 ? -3.590 7.703 11.444 1.00 90.88 138 GLU A C 1
ATOM 1131 O O . GLU A 1 138 ? -3.736 6.480 11.486 1.00 90.88 138 GLU A O 1
ATOM 1136 N N . LEU A 1 139 ? -2.927 8.307 10.452 1.00 95.06 139 LEU A N 1
ATOM 1137 C CA . LEU A 1 139 ? -2.374 7.631 9.281 1.00 95.06 139 LEU A CA 1
ATOM 1138 C C . LEU A 1 139 ? -0.841 7.674 9.285 1.00 95.06 139 LEU A C 1
ATOM 1140 O O . LEU A 1 139 ? -0.198 8.395 10.055 1.00 95.06 139 LEU A O 1
ATOM 1144 N N . THR A 1 140 ? -0.243 6.908 8.382 1.00 97.62 140 THR A N 1
ATOM 1145 C CA . THR A 1 140 ? 1.205 6.834 8.168 1.00 97.62 140 THR A CA 1
ATOM 1146 C C . THR A 1 140 ? 1.564 7.034 6.709 1.00 97.62 140 THR A C 1
ATOM 1148 O O . THR A 1 140 ? 0.798 6.688 5.820 1.00 97.62 140 THR A O 1
ATOM 1151 N N . GLU A 1 141 ? 2.757 7.571 6.464 1.00 97.75 141 GLU A N 1
ATOM 1152 C CA . GLU A 1 141 ? 3.352 7.709 5.129 1.00 97.75 141 GLU A CA 1
ATOM 1153 C C . GLU A 1 141 ? 3.846 6.334 4.625 1.00 97.75 141 GLU A C 1
ATOM 1155 O O . GLU A 1 141 ? 5.047 6.103 4.483 1.00 97.75 141 GLU A O 1
ATOM 1160 N N . ARG A 1 142 ? 2.910 5.396 4.434 1.00 97.81 142 ARG A N 1
ATOM 1161 C CA . ARG A 1 142 ? 3.109 4.012 3.971 1.00 97.81 142 ARG A CA 1
ATOM 1162 C C . ARG A 1 142 ? 2.347 3.795 2.669 1.00 97.81 142 ARG A C 1
ATOM 1164 O O . ARG A 1 142 ? 1.271 4.363 2.491 1.00 97.81 142 ARG A O 1
ATOM 1171 N N . PHE A 1 143 ? 2.876 2.930 1.809 1.00 98.31 143 PHE A N 1
ATOM 1172 C CA . PHE A 1 143 ? 2.152 2.395 0.664 1.00 98.31 143 PHE A CA 1
ATOM 1173 C C . PHE A 1 143 ? 2.426 0.900 0.481 1.00 98.31 143 PHE A C 1
ATOM 1175 O O . PHE A 1 143 ? 3.435 0.387 0.967 1.00 98.31 143 PHE A O 1
ATOM 1182 N N . GLU A 1 144 ? 1.545 0.241 -0.259 1.00 98.31 144 GLU A N 1
ATOM 1183 C CA . GLU A 1 144 ? 1.738 -1.085 -0.843 1.00 98.31 144 GLU A CA 1
ATOM 1184 C C . GLU A 1 144 ? 1.394 -1.021 -2.332 1.00 98.31 144 GLU A C 1
ATOM 1186 O O . GLU A 1 144 ? 0.629 -0.158 -2.766 1.00 98.31 144 GLU A O 1
ATOM 1191 N N . LEU A 1 145 ? 1.990 -1.910 -3.124 1.00 98.44 145 LEU A N 1
ATOM 1192 C CA . LEU A 1 145 ? 1.707 -2.044 -4.549 1.00 98.44 145 LEU A CA 1
ATOM 1193 C C . LEU A 1 145 ? 0.940 -3.345 -4.789 1.00 98.44 145 LEU A C 1
ATOM 1195 O O . LEU A 1 145 ? 1.447 -4.414 -4.458 1.00 98.44 145 LEU A O 1
ATOM 1199 N N . PHE A 1 146 ? -0.229 -3.238 -5.415 1.00 97.75 146 PHE A N 1
ATOM 1200 C CA . PHE A 1 146 ? -1.055 -4.367 -5.845 1.00 97.75 146 PHE A CA 1
ATOM 1201 C C . PHE A 1 146 ? -0.969 -4.532 -7.366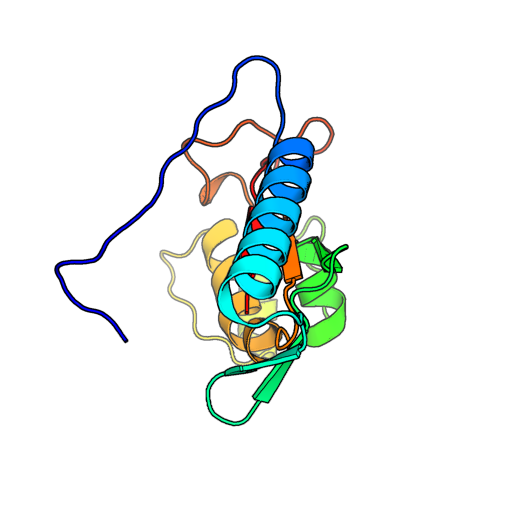 1.00 97.75 146 PHE A C 1
ATOM 1203 O O . PHE A 1 146 ? -1.022 -3.528 -8.087 1.00 97.75 146 PHE A O 1
ATOM 1210 N N . VAL A 1 147 ? -0.797 -5.780 -7.826 1.00 94.38 147 VAL A N 1
ATOM 1211 C CA . VAL A 1 147 ? -0.720 -6.214 -9.236 1.00 94.38 147 VAL A CA 1
ATOM 1212 C C . VAL A 1 147 ? -1.282 -7.626 -9.373 1.00 94.38 147 VAL A C 1
ATOM 1214 O O . VAL A 1 147 ? -0.937 -8.460 -8.505 1.00 94.38 147 VAL A O 1
#